Protein AF-A0A7C5P8G4-F1 (afdb_monomer_lite)

Secondary structure (DSSP, 8-state):
----------------------PPP--SSPP--EE-TT--EEBTTTTBTTTSPP-HHHHTSSTTT--HHHHHTSHHHHTTTTPPPPHHHHHH-TT-SSSGGGTS----SSS----BPPSS-SSGGG-SB-HHHHHHSSHHHHS-SSGGGT---

Sequence (153 aa):
MNRILCLITCLGLAASLAGAETKPPMGVCPPFQLKDEAGNVIDPVRGINATTPYSPKQTCGTTGCHDYNKITEGFHFQQGKGEAVPAQMAERYRWVSSPGNYGGTWCSPAPLYRQLAAKTNASARVIDMTSFEFVTATCGNCHPGGGPLEFDR

Structure (mmCIF, N/CA/C/O backbone):
data_AF-A0A7C5P8G4-F1
#
_entry.id   AF-A0A7C5P8G4-F1
#
loop_
_atom_site.group_PDB
_atom_site.id
_atom_site.type_symbol
_atom_site.label_atom_id
_atom_site.label_alt_id
_atom_site.label_comp_id
_atom_site.label_asym_id
_atom_site.label_entity_id
_atom_site.label_seq_id
_atom_site.pdbx_PDB_ins_code
_atom_site.Cartn_x
_atom_site.Cartn_y
_atom_site.Cartn_z
_atom_site.occupancy
_atom_site.B_iso_or_equiv
_atom_site.auth_seq_id
_atom_site.auth_comp_id
_atom_site.auth_asym_id
_atom_site.auth_atom_id
_atom_site.pdbx_PDB_model_num
ATOM 1 N N . MET A 1 1 ? -30.373 -10.312 88.604 1.00 41.38 1 MET A N 1
ATOM 2 C CA . MET A 1 1 ? -29.424 -10.912 87.638 1.00 41.38 1 MET A CA 1
ATOM 3 C C . MET A 1 1 ? -29.663 -10.260 86.281 1.00 41.38 1 MET A C 1
ATOM 5 O O . MET A 1 1 ? -30.574 -10.659 85.571 1.00 41.38 1 MET A O 1
ATOM 9 N N . ASN A 1 2 ? -28.914 -9.194 85.980 1.00 42.62 2 ASN A N 1
ATOM 10 C CA . ASN A 1 2 ? -29.012 -8.430 84.731 1.00 42.62 2 ASN A CA 1
ATOM 11 C C . ASN A 1 2 ? -28.325 -9.190 83.595 1.00 42.62 2 ASN A C 1
ATOM 13 O O . ASN A 1 2 ? -27.130 -9.466 83.683 1.00 42.62 2 ASN A O 1
ATOM 17 N N . ARG A 1 3 ? -29.046 -9.474 82.510 1.00 45.72 3 ARG A N 1
ATOM 18 C CA . ARG A 1 3 ? -28.449 -9.876 81.232 1.00 45.72 3 ARG A CA 1
ATOM 19 C C . ARG A 1 3 ? -28.844 -8.856 80.172 1.00 45.72 3 ARG A C 1
ATOM 21 O O . ARG A 1 3 ? -29.908 -8.944 79.575 1.00 45.72 3 ARG A O 1
ATOM 28 N N . ILE A 1 4 ? -27.979 -7.859 80.007 1.00 48.97 4 ILE A N 1
ATOM 29 C CA . ILE A 1 4 ? -28.015 -6.892 78.910 1.00 48.97 4 ILE A CA 1
ATOM 30 C C . ILE A 1 4 ? -27.544 -7.636 77.657 1.00 48.97 4 ILE A C 1
ATOM 32 O O . ILE A 1 4 ? -26.396 -8.070 77.585 1.00 48.97 4 ILE A O 1
ATOM 36 N N . LEU A 1 5 ? -28.450 -7.828 76.700 1.00 50.12 5 LEU A N 1
ATOM 37 C CA . LEU A 1 5 ? -28.153 -8.390 75.387 1.00 50.12 5 LEU A CA 1
ATOM 38 C C . LEU A 1 5 ? -27.769 -7.225 74.464 1.00 50.12 5 LEU A C 1
ATOM 40 O O . LEU A 1 5 ? -28.626 -6.462 74.029 1.00 50.12 5 LEU A O 1
ATOM 44 N N . CYS A 1 6 ? -26.472 -7.047 74.223 1.00 45.28 6 CYS A N 1
ATOM 45 C CA . CYS A 1 6 ? -25.960 -6.034 73.305 1.00 45.28 6 CYS A CA 1
ATOM 46 C C . CYS A 1 6 ? -25.983 -6.619 71.882 1.00 45.28 6 CYS A C 1
ATOM 48 O O . CYS A 1 6 ? -25.100 -7.394 71.514 1.00 45.28 6 CYS A O 1
ATOM 50 N N . LEU A 1 7 ? -27.025 -6.310 71.104 1.00 48.81 7 LEU A N 1
ATOM 51 C CA . LEU A 1 7 ? -27.077 -6.623 69.674 1.00 48.81 7 LEU A CA 1
ATOM 52 C C . LEU A 1 7 ? -26.233 -5.580 68.926 1.00 48.81 7 LEU A C 1
ATOM 54 O O . LEU A 1 7 ? -26.661 -4.446 68.729 1.00 48.81 7 LEU A O 1
ATOM 58 N N . ILE A 1 8 ? -25.021 -5.959 68.527 1.00 57.31 8 ILE A N 1
ATOM 59 C CA . ILE A 1 8 ? -24.178 -5.149 67.644 1.00 57.31 8 ILE A CA 1
ATOM 60 C C . ILE A 1 8 ? -24.614 -5.444 66.206 1.00 57.31 8 ILE A C 1
ATOM 62 O O . ILE A 1 8 ? -24.242 -6.460 65.620 1.00 57.31 8 ILE A O 1
ATOM 66 N N . THR A 1 9 ? -25.436 -4.568 65.633 1.00 56.00 9 THR A N 1
ATOM 67 C CA . THR A 1 9 ? -25.710 -4.535 64.191 1.00 56.00 9 THR A CA 1
ATOM 68 C C . THR A 1 9 ? -24.480 -4.006 63.456 1.00 56.00 9 THR A C 1
ATOM 70 O O . THR A 1 9 ? -24.290 -2.796 63.338 1.00 56.00 9 THR A O 1
ATOM 73 N N . CYS A 1 10 ? -23.639 -4.907 62.946 1.00 51.59 10 CYS A N 1
ATOM 74 C CA . CYS A 1 10 ? -22.629 -4.572 61.944 1.00 51.59 10 CYS A CA 1
ATOM 75 C C . CYS A 1 10 ? -23.319 -4.336 60.591 1.00 51.59 10 CYS A C 1
ATOM 77 O O . CYS A 1 10 ? -23.491 -5.265 59.803 1.00 51.59 10 CYS A O 1
ATOM 79 N N . LEU A 1 11 ? -23.718 -3.091 60.313 1.00 55.19 11 LEU A N 1
ATOM 80 C CA . LEU A 1 11 ? -23.992 -2.647 58.946 1.00 55.19 11 LEU A CA 1
ATOM 81 C C . LEU A 1 11 ? -22.652 -2.601 58.198 1.00 55.19 11 LEU A C 1
ATOM 83 O O . LEU A 1 11 ? -21.848 -1.690 58.387 1.00 55.19 11 LEU A O 1
ATOM 87 N N . GLY A 1 12 ? -22.395 -3.625 57.385 1.00 53.00 12 GLY A N 1
ATOM 88 C CA . GLY A 1 12 ? -21.251 -3.666 56.483 1.00 53.00 12 GLY A CA 1
ATOM 89 C C . GLY A 1 12 ? -21.363 -2.557 55.441 1.00 53.00 12 GLY A C 1
ATOM 90 O O . GLY A 1 12 ? -22.246 -2.581 54.587 1.00 53.00 12 GLY A O 1
ATOM 91 N N . LEU A 1 13 ? -20.464 -1.580 55.520 1.00 55.72 13 LEU A N 1
ATOM 92 C CA . LEU A 1 13 ? -20.284 -0.551 54.508 1.00 55.72 13 LEU A CA 1
ATOM 93 C C . LEU A 1 13 ? -19.610 -1.208 53.291 1.00 55.72 13 LEU A C 1
ATOM 95 O O . LEU A 1 13 ? -18.397 -1.413 53.276 1.00 55.72 13 LEU A O 1
ATOM 99 N N . ALA A 1 14 ? -20.396 -1.598 52.287 1.00 59.88 14 ALA A N 1
ATOM 100 C CA . ALA A 1 14 ? -19.862 -2.038 51.003 1.00 59.88 14 ALA A CA 1
ATOM 101 C C . ALA A 1 14 ? -19.261 -0.820 50.285 1.00 59.88 14 ALA A C 1
ATOM 103 O O . ALA A 1 14 ? -19.964 -0.059 49.621 1.00 59.88 14 ALA A O 1
ATOM 104 N N . ALA A 1 15 ? -17.959 -0.599 50.463 1.00 57.59 15 ALA A N 1
ATOM 105 C CA . ALA A 1 15 ? -17.220 0.379 49.682 1.00 57.59 15 ALA A CA 1
ATOM 106 C C . ALA A 1 15 ? -17.203 -0.087 48.220 1.00 57.59 15 ALA A C 1
ATOM 108 O O . ALA A 1 15 ? -16.585 -1.097 47.882 1.00 57.59 15 ALA A O 1
ATOM 109 N N . SER A 1 16 ? -17.917 0.639 47.359 1.00 59.50 16 SER A N 1
ATOM 110 C CA . SER A 1 16 ? -17.833 0.470 45.913 1.00 59.50 16 SER A CA 1
ATOM 111 C C . SER A 1 16 ? -16.413 0.827 45.476 1.00 59.50 16 SER A C 1
ATOM 113 O O . SER A 1 16 ? -16.032 1.997 45.454 1.00 59.50 16 SER A O 1
ATOM 115 N N . LEU A 1 17 ? -15.611 -0.192 45.167 1.00 56.69 17 LEU A N 1
ATOM 116 C CA . LEU A 1 17 ? -14.350 -0.045 44.449 1.00 56.69 17 LEU A CA 1
ATOM 117 C C . LEU A 1 17 ? -14.686 0.296 42.993 1.00 56.69 17 LEU A C 1
ATOM 119 O O . LEU A 1 17 ? -14.587 -0.546 42.102 1.00 56.69 17 LEU A O 1
ATOM 123 N N . ALA A 1 18 ? -15.117 1.533 42.748 1.00 60.28 18 ALA A N 1
ATOM 124 C CA . ALA A 1 18 ? -15.052 2.104 41.415 1.00 60.28 18 ALA A CA 1
ATOM 125 C C . ALA A 1 18 ? -13.562 2.210 41.072 1.00 60.28 18 ALA A C 1
ATOM 127 O O . ALA A 1 18 ? -12.863 3.106 41.547 1.00 60.28 18 ALA A O 1
ATOM 128 N N . GLY A 1 19 ? -13.057 1.219 40.333 1.00 55.31 19 GLY A N 1
ATOM 129 C CA . GLY A 1 19 ? -11.704 1.247 39.797 1.00 55.31 19 GLY A CA 1
ATOM 130 C C . GLY A 1 19 ? -11.506 2.562 39.056 1.00 55.31 19 GLY A C 1
ATOM 131 O O . GLY A 1 19 ? -12.340 2.939 38.236 1.00 55.31 19 GLY A O 1
ATOM 132 N N . ALA A 1 20 ? -10.442 3.287 39.398 1.00 58.75 20 ALA A N 1
ATOM 133 C CA . ALA A 1 20 ? -10.095 4.523 38.720 1.00 58.75 20 ALA A CA 1
ATOM 134 C C . ALA A 1 20 ? -10.020 4.249 37.212 1.00 58.75 20 ALA A C 1
ATOM 136 O O . ALA A 1 20 ? -9.242 3.393 36.788 1.00 58.75 20 ALA A O 1
ATOM 137 N N . GLU A 1 21 ? -10.831 4.951 36.412 1.00 65.38 21 GLU A N 1
ATOM 138 C CA . GLU A 1 21 ? -10.689 4.911 34.959 1.00 65.38 21 GLU A CA 1
ATOM 139 C C . GLU A 1 21 ? -9.269 5.362 34.619 1.00 65.38 21 GLU A C 1
ATOM 141 O O . GLU A 1 21 ? -8.894 6.527 34.780 1.00 65.38 21 GLU A O 1
ATOM 146 N N . THR A 1 22 ? -8.445 4.417 34.176 1.00 68.00 22 THR A N 1
ATOM 147 C CA . THR A 1 22 ? -7.114 4.721 33.674 1.00 68.00 22 THR A CA 1
ATOM 148 C C . THR A 1 22 ? -7.290 5.517 32.395 1.00 68.00 22 THR A C 1
ATOM 150 O O . THR A 1 22 ? -7.730 4.975 31.379 1.00 68.00 22 THR A O 1
ATOM 153 N N . LYS A 1 23 ? -6.966 6.810 32.442 1.00 68.00 23 LYS A N 1
ATOM 154 C CA . LYS A 1 23 ? -6.994 7.664 31.258 1.00 68.00 23 LYS A CA 1
ATOM 155 C C . LYS A 1 23 ? -6.038 7.049 30.227 1.00 68.00 23 LYS A C 1
ATOM 157 O O . LYS A 1 23 ? -4.853 6.908 30.545 1.00 68.00 23 LYS A O 1
ATOM 162 N N . PRO A 1 24 ? -6.522 6.625 29.045 1.00 67.69 24 PRO A N 1
ATOM 163 C CA . PRO A 1 24 ? -5.662 5.966 28.080 1.00 67.69 24 PRO A CA 1
ATOM 164 C C . PRO A 1 24 ? -4.537 6.927 27.678 1.00 67.69 24 PRO A C 1
ATOM 166 O O . PRO A 1 24 ? -4.773 8.141 27.610 1.00 67.69 24 PRO A O 1
ATOM 169 N N . PRO A 1 25 ? -3.314 6.420 27.444 1.00 65.56 25 PRO A N 1
ATOM 170 C CA . PRO A 1 25 ? -2.226 7.256 26.964 1.00 65.56 25 PRO A CA 1
ATOM 171 C C . PRO A 1 25 ? -2.691 7.978 25.696 1.00 65.56 25 PRO A C 1
ATOM 173 O O . PRO A 1 25 ? -3.163 7.342 24.752 1.00 65.56 25 PRO A O 1
ATOM 176 N N . MET A 1 26 ? -2.616 9.312 25.693 1.00 63.78 26 MET A N 1
ATOM 177 C CA . MET A 1 26 ? -3.009 10.082 24.517 1.00 63.78 26 MET A CA 1
ATOM 178 C C . MET A 1 26 ? -1.955 9.874 23.434 1.00 63.78 26 MET A C 1
ATOM 180 O O . MET A 1 26 ? -0.811 10.304 23.578 1.00 63.78 26 MET A O 1
ATOM 184 N N . GLY A 1 27 ? -2.344 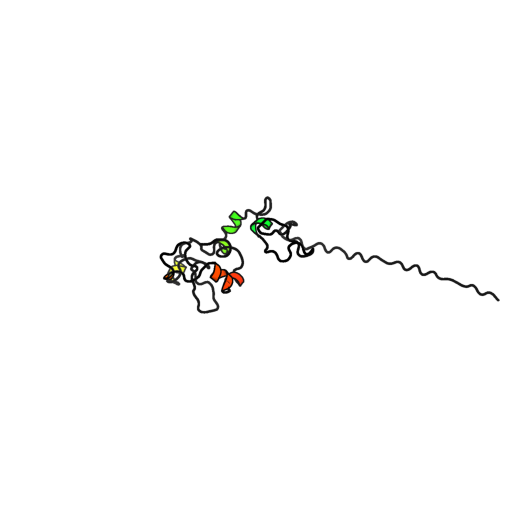9.181 22.366 1.00 72.19 27 GLY A N 1
ATOM 185 C CA . GLY A 1 27 ? -1.562 9.131 21.141 1.00 72.19 27 GLY A CA 1
ATOM 186 C C . GLY A 1 27 ? -1.559 10.483 20.425 1.00 72.19 27 GLY A C 1
ATOM 187 O O . GLY A 1 27 ? -2.220 11.435 20.831 1.00 72.19 27 GLY A O 1
ATOM 188 N N . VAL A 1 28 ? -0.828 10.552 19.313 1.00 83.81 28 VAL A N 1
ATOM 189 C CA . VAL A 1 28 ? -0.785 11.738 18.437 1.00 83.81 28 VAL A CA 1
ATOM 190 C C . VAL A 1 28 ? -2.172 12.077 17.863 1.00 83.81 28 VAL A C 1
ATOM 192 O O . VAL A 1 28 ? -2.446 13.228 17.539 1.00 83.81 28 VAL A O 1
ATOM 195 N N . CYS A 1 29 ? -3.058 11.084 17.757 1.00 83.50 29 CYS A N 1
ATOM 196 C CA . CYS A 1 29 ? -4.421 11.257 17.267 1.00 83.50 29 CYS A CA 1
ATOM 197 C C . CYS A 1 29 ? -5.406 11.517 18.423 1.00 83.50 29 CYS A C 1
ATOM 199 O O . CYS A 1 29 ? -5.297 10.865 19.468 1.00 83.50 29 CYS A O 1
ATOM 201 N N . PRO A 1 30 ? -6.413 12.393 18.237 1.00 87.75 30 PRO A N 1
ATOM 202 C CA . PRO A 1 30 ? -7.562 12.450 19.139 1.00 87.75 30 PRO A CA 1
ATOM 203 C C . PRO A 1 30 ? -8.328 11.115 19.110 1.00 87.75 30 PRO A C 1
ATOM 205 O O . PRO A 1 30 ? -8.107 10.318 18.203 1.00 87.75 30 PRO A O 1
ATOM 208 N N . PRO A 1 31 ? -9.248 10.843 20.050 1.00 87.75 31 PRO A N 1
ATOM 209 C CA . PRO A 1 31 ? -10.079 9.642 19.985 1.00 87.75 31 PRO A CA 1
ATOM 210 C C . PRO A 1 31 ? -10.835 9.530 18.650 1.00 87.75 31 PRO A C 1
ATOM 212 O O . PRO A 1 31 ? -11.476 10.486 18.216 1.00 87.75 31 PRO A O 1
ATOM 215 N N . PHE A 1 32 ? -10.792 8.354 18.021 1.00 89.88 32 PHE A N 1
ATOM 216 C CA . PHE A 1 32 ? -11.488 8.045 16.769 1.00 89.88 32 PHE A CA 1
ATOM 217 C C . PHE A 1 32 ? -12.089 6.635 16.817 1.00 89.88 32 PHE A C 1
ATOM 219 O O . PHE A 1 32 ? -11.685 5.801 17.624 1.00 89.88 32 PHE A O 1
ATOM 226 N N . GLN A 1 33 ? -13.071 6.377 15.953 1.00 92.31 33 GLN A N 1
ATOM 227 C CA . GLN A 1 33 ? -13.667 5.052 15.775 1.00 92.31 33 GLN A CA 1
ATOM 228 C C . GLN A 1 33 ? -12.980 4.338 14.614 1.00 92.31 33 GLN A C 1
ATOM 230 O O . GLN A 1 33 ? -12.820 4.932 13.545 1.00 92.31 33 GLN A O 1
ATOM 235 N N . LEU A 1 34 ? -12.607 3.071 14.808 1.00 95.25 34 LEU A N 1
ATOM 236 C CA . LEU A 1 34 ? -12.165 2.217 13.708 1.00 95.25 34 LEU A CA 1
ATOM 237 C C . LEU A 1 34 ? -13.342 1.953 12.772 1.00 95.25 34 LEU A C 1
ATOM 239 O O . LEU A 1 34 ? -14.483 1.834 13.224 1.00 95.25 34 LEU A O 1
ATOM 243 N N . LYS A 1 35 ? -13.067 1.857 11.472 1.00 96.62 35 LYS A N 1
ATOM 244 C CA . LYS A 1 35 ? -14.077 1.541 10.464 1.00 96.62 35 LYS A CA 1
ATOM 245 C C . LYS A 1 35 ? -13.609 0.456 9.511 1.00 96.62 35 LYS A C 1
ATOM 247 O O . LYS A 1 35 ? -12.411 0.344 9.245 1.00 96.62 35 LYS A O 1
ATOM 252 N N . ASP A 1 36 ? -14.558 -0.307 8.989 1.00 96.12 36 ASP A N 1
ATOM 253 C CA . ASP A 1 36 ? -14.335 -1.215 7.865 1.00 96.12 36 ASP A CA 1
ATOM 254 C C . ASP A 1 36 ? -14.323 -0.463 6.521 1.00 96.12 36 ASP A C 1
ATOM 256 O O . ASP A 1 36 ? -14.435 0.765 6.469 1.00 96.12 36 ASP A O 1
ATOM 260 N N . GLU A 1 37 ? -14.164 -1.193 5.416 1.00 93.31 37 GLU A N 1
ATOM 261 C CA . GLU A 1 37 ? -14.124 -0.624 4.062 1.00 93.31 37 GLU A CA 1
ATOM 262 C C . GLU A 1 37 ? -15.442 0.050 3.638 1.00 93.31 37 GLU A C 1
ATOM 264 O O . GLU A 1 37 ? -15.415 1.049 2.913 1.00 93.31 37 GLU A O 1
ATOM 269 N N . ALA A 1 38 ? -16.579 -0.438 4.145 1.00 96.12 38 ALA A N 1
ATOM 270 C CA . ALA A 1 38 ? -17.901 0.145 3.922 1.00 96.12 38 ALA A CA 1
ATOM 271 C C . ALA A 1 38 ? -18.188 1.348 4.844 1.00 96.12 38 ALA A C 1
ATOM 273 O O . ALA A 1 38 ? -19.199 2.031 4.676 1.00 96.12 38 ALA A O 1
ATOM 274 N N . GLY A 1 39 ? -17.296 1.635 5.796 1.00 95.56 39 GLY A N 1
ATOM 275 C CA . GLY A 1 39 ? -17.427 2.721 6.761 1.00 95.56 39 GLY A CA 1
ATOM 276 C C . GLY A 1 39 ? -18.199 2.348 8.030 1.00 95.56 39 GLY A C 1
ATOM 277 O O . GLY A 1 39 ? -18.460 3.240 8.845 1.00 95.56 39 GLY A O 1
ATOM 278 N N . ASN A 1 40 ? -18.553 1.075 8.234 1.00 97.62 40 ASN A N 1
ATOM 279 C CA . ASN A 1 40 ? -19.192 0.624 9.469 1.00 97.62 40 ASN A CA 1
ATOM 280 C C . ASN A 1 40 ? -18.188 0.651 10.620 1.00 97.62 40 ASN A C 1
ATOM 282 O O . ASN A 1 40 ? -17.014 0.332 10.445 1.00 97.62 40 ASN A O 1
ATOM 286 N N . VAL A 1 41 ? -18.663 0.994 11.816 1.00 97.69 41 VAL A N 1
ATOM 287 C CA . VAL A 1 41 ? -17.825 1.048 13.019 1.00 97.69 41 VAL A CA 1
ATOM 288 C C . VAL A 1 41 ? -17.341 -0.350 13.406 1.00 97.69 41 VAL A C 1
ATOM 290 O O . VAL A 1 41 ? -18.122 -1.301 13.420 1.00 97.69 41 VAL A O 1
ATOM 293 N N . ILE A 1 42 ? -16.066 -0.447 13.771 1.00 98.06 42 ILE A N 1
ATOM 294 C CA . ILE A 1 42 ? -15.450 -1.614 14.400 1.00 98.06 42 ILE A CA 1
ATOM 295 C C . ILE A 1 42 ? -15.145 -1.249 15.856 1.00 98.06 42 ILE A C 1
ATOM 297 O O . ILE A 1 42 ? -14.396 -0.312 16.126 1.00 98.06 42 ILE A O 1
ATOM 301 N N . ASP A 1 43 ? -15.703 -2.007 16.797 1.00 96.38 43 ASP A N 1
ATOM 302 C CA . ASP A 1 43 ? -15.413 -1.890 18.229 1.00 96.38 43 ASP A CA 1
ATOM 303 C C . ASP A 1 43 ? -15.177 -3.293 18.809 1.00 96.38 43 ASP A C 1
ATOM 305 O O . ASP A 1 43 ? -16.120 -3.962 19.247 1.00 96.38 43 ASP A O 1
ATOM 309 N N . PRO A 1 44 ? -13.915 -3.761 18.825 1.00 93.81 44 PRO A N 1
ATOM 310 C CA . PRO A 1 44 ? -13.585 -5.092 19.319 1.00 93.81 44 PRO A CA 1
ATOM 311 C C . PRO A 1 44 ? -13.833 -5.251 20.821 1.00 93.81 44 PRO A C 1
ATOM 313 O O . PRO A 1 44 ? -14.093 -6.361 21.276 1.00 93.81 44 PRO A O 1
ATOM 316 N N . VAL A 1 45 ? -13.800 -4.157 21.593 1.00 93.56 45 VAL A N 1
ATOM 317 C CA . VAL A 1 45 ? -14.042 -4.182 23.046 1.00 93.56 45 VAL A CA 1
ATOM 318 C C . VAL A 1 45 ? -15.503 -4.517 23.335 1.00 93.56 45 VAL A C 1
ATOM 320 O O . VAL A 1 45 ? -15.798 -5.240 24.285 1.00 93.56 45 VAL A O 1
ATOM 323 N N . ARG A 1 46 ? -16.420 -4.026 22.494 1.00 95.19 46 ARG A N 1
ATOM 324 C CA . ARG A 1 46 ? -17.863 -4.304 22.590 1.00 95.19 46 ARG A CA 1
ATOM 325 C C . ARG A 1 46 ? -18.340 -5.430 21.668 1.00 95.19 46 ARG A C 1
ATOM 327 O O . ARG A 1 46 ? -19.538 -5.692 21.608 1.00 95.19 46 ARG A O 1
ATOM 334 N N . GLY A 1 47 ? -17.430 -6.088 20.948 1.00 96.31 47 GLY A N 1
ATOM 335 C CA . GLY A 1 47 ? -17.753 -7.165 20.009 1.00 96.31 47 GLY A CA 1
ATOM 336 C C . GLY A 1 47 ? -18.430 -6.710 18.708 1.00 96.31 47 GLY A C 1
ATOM 337 O O . GLY A 1 47 ? -18.940 -7.546 17.966 1.00 96.31 47 GLY A O 1
ATOM 338 N N . ILE A 1 48 ? -18.443 -5.410 18.402 1.00 97.44 48 ILE A N 1
ATOM 339 C CA . ILE A 1 48 ? -19.073 -4.868 17.191 1.00 97.44 48 ILE A CA 1
ATOM 340 C C . ILE A 1 48 ? -18.103 -5.028 16.023 1.00 97.44 48 ILE A C 1
ATOM 342 O O . ILE A 1 48 ? -17.015 -4.454 16.041 1.00 97.44 48 ILE A O 1
ATOM 346 N N . ASN A 1 49 ? -18.495 -5.802 15.005 1.00 97.06 49 ASN A N 1
ATOM 347 C CA . ASN A 1 49 ? -17.689 -6.059 13.805 1.00 97.06 49 ASN A CA 1
ATOM 348 C C . ASN A 1 49 ? -16.247 -6.514 14.118 1.00 97.06 49 ASN A C 1
ATOM 350 O O . ASN A 1 49 ? -15.340 -6.280 13.326 1.00 97.06 49 ASN A O 1
ATOM 354 N N . ALA A 1 50 ? -16.025 -7.183 15.256 1.00 95.38 50 ALA A N 1
ATOM 355 C CA . ALA A 1 50 ? -14.694 -7.440 15.818 1.00 95.38 50 ALA A CA 1
ATOM 356 C C . ALA A 1 50 ? -13.776 -8.315 14.940 1.00 95.38 50 ALA A C 1
ATOM 358 O O . ALA A 1 50 ? -12.564 -8.322 15.134 1.00 95.38 50 ALA A O 1
ATOM 359 N N . THR A 1 51 ? -14.343 -9.052 13.984 1.00 95.50 51 THR A N 1
ATOM 360 C CA . THR A 1 51 ? -13.614 -9.891 13.019 1.00 95.50 51 THR A CA 1
ATOM 361 C C . THR A 1 51 ? -13.479 -9.245 11.639 1.00 95.50 51 THR A C 1
ATOM 363 O O . THR A 1 51 ? -12.902 -9.847 10.736 1.00 95.50 51 THR A O 1
ATOM 366 N N . THR A 1 52 ? -14.027 -8.044 11.451 1.00 95.88 52 THR A N 1
ATOM 367 C CA . THR A 1 52 ? -14.036 -7.356 10.156 1.00 95.88 52 THR A CA 1
ATOM 368 C C . THR A 1 52 ? -12.692 -6.664 9.922 1.00 95.88 52 THR A C 1
ATOM 370 O O . THR A 1 52 ? -12.167 -6.044 10.851 1.00 95.88 52 THR A O 1
ATOM 373 N N . PRO A 1 53 ? -12.119 -6.728 8.705 1.00 92.25 53 PRO A N 1
ATOM 374 C CA . PRO A 1 53 ? -10.902 -5.995 8.383 1.00 92.25 53 PRO A CA 1
ATOM 375 C C . PRO A 1 53 ? -11.075 -4.481 8.546 1.00 92.25 53 PRO A C 1
ATOM 377 O O . PRO A 1 53 ? -12.061 -3.894 8.103 1.00 92.25 53 PRO A O 1
ATOM 380 N N . TYR A 1 54 ? -10.080 -3.845 9.157 1.00 92.38 54 TYR A N 1
ATOM 381 C CA . TYR A 1 54 ? -10.024 -2.395 9.313 1.00 92.38 54 TYR A CA 1
ATOM 382 C C . TYR A 1 54 ? -9.631 -1.707 7.996 1.00 92.38 54 TYR A C 1
ATOM 384 O O . TYR A 1 54 ? -8.760 -2.188 7.271 1.00 92.38 54 TYR A O 1
ATOM 392 N N . SER A 1 55 ? -10.228 -0.545 7.723 1.00 92.06 55 SER A N 1
ATOM 393 C CA . SER A 1 55 ? -9.872 0.328 6.605 1.00 92.06 55 SER A CA 1
ATOM 394 C C . SER A 1 55 ? -9.114 1.573 7.089 1.00 92.06 55 SER A C 1
ATOM 396 O O . SER A 1 55 ? -9.722 2.475 7.685 1.00 92.06 55 SER A O 1
ATOM 398 N N . PRO A 1 56 ? -7.806 1.691 6.780 1.00 90.56 56 PRO A N 1
ATOM 399 C CA . PRO A 1 56 ? -7.039 2.917 7.007 1.00 90.56 56 PRO A CA 1
ATOM 400 C C . PRO A 1 56 ? -7.666 4.140 6.337 1.00 90.56 56 PRO A C 1
ATOM 402 O O . PRO A 1 56 ? -7.712 5.220 6.924 1.00 90.56 56 PRO A O 1
ATOM 405 N N . LYS A 1 57 ? -8.206 3.965 5.128 1.00 91.88 57 LYS A N 1
ATOM 406 C CA . LYS A 1 57 ? -8.831 5.039 4.355 1.00 91.88 57 LYS A CA 1
ATOM 407 C C . LYS A 1 57 ? -10.091 5.578 5.028 1.00 91.88 57 LYS A C 1
ATOM 409 O O . LYS A 1 57 ? -10.232 6.789 5.153 1.00 91.88 57 LYS A O 1
ATOM 414 N N . GLN A 1 58 ? -10.980 4.701 5.499 1.00 94.88 58 GLN A N 1
ATOM 415 C CA . GLN A 1 58 ? -12.220 5.131 6.162 1.00 94.88 58 GLN A CA 1
ATOM 416 C C . GLN A 1 58 ? -11.985 5.634 7.593 1.00 94.88 58 GLN A C 1
ATOM 418 O O . GLN A 1 58 ? -12.752 6.457 8.094 1.00 94.88 58 GLN A O 1
ATOM 423 N N . THR A 1 59 ? -10.929 5.149 8.249 1.00 93.94 59 THR A N 1
ATOM 424 C CA . THR A 1 59 ? -10.600 5.502 9.637 1.00 93.94 59 THR A CA 1
ATOM 425 C C . THR A 1 59 ? -9.754 6.774 9.712 1.00 93.94 59 THR A C 1
ATOM 427 O O . THR A 1 59 ? -10.156 7.754 10.331 1.00 93.94 59 THR A O 1
ATOM 430 N N . CYS A 1 60 ? -8.591 6.777 9.061 1.00 92.44 60 CYS A N 1
ATOM 431 C CA . CYS A 1 60 ? -7.591 7.843 9.147 1.00 92.44 60 CYS A CA 1
ATOM 432 C C . CYS A 1 60 ? -7.720 8.858 8.005 1.00 92.44 60 CYS A C 1
ATOM 434 O O . CYS A 1 60 ? -7.345 10.015 8.166 1.00 92.44 60 CYS A O 1
ATOM 436 N N . GLY A 1 61 ? -8.253 8.433 6.857 1.00 92.62 61 GLY A N 1
ATOM 437 C CA . GLY A 1 61 ? -8.479 9.275 5.679 1.00 92.62 61 GLY A CA 1
ATOM 438 C C . GLY A 1 61 ? -9.775 10.085 5.694 1.00 92.62 61 GLY A C 1
ATOM 439 O O . GLY A 1 61 ? -10.115 10.720 4.697 1.00 92.62 61 GLY A O 1
ATOM 440 N N . THR A 1 62 ? -10.529 10.040 6.795 1.00 91.69 62 THR A N 1
ATOM 441 C CA . THR A 1 62 ? -11.769 10.808 6.946 1.00 91.69 62 THR A CA 1
ATOM 442 C C . THR A 1 62 ? -11.483 12.304 7.082 1.00 91.69 62 THR A C 1
ATOM 444 O O . THR A 1 62 ? -10.407 12.725 7.517 1.00 91.69 62 THR A O 1
ATOM 447 N N . THR A 1 63 ? -12.477 13.128 6.749 1.00 88.81 63 THR A N 1
ATOM 448 C CA . THR A 1 63 ? -12.409 14.584 6.907 1.00 88.81 63 THR A CA 1
ATOM 449 C C . THR A 1 63 ? -11.962 14.964 8.321 1.00 88.81 63 THR A C 1
ATOM 451 O O . THR A 1 63 ? -12.579 14.549 9.299 1.00 88.81 63 THR A O 1
ATOM 454 N N . GLY A 1 64 ? -10.901 15.771 8.415 1.00 87.50 64 GLY A N 1
ATOM 455 C CA . GLY A 1 64 ? -10.355 16.262 9.684 1.00 87.50 64 GLY A CA 1
ATOM 456 C C . GLY A 1 64 ? -9.253 15.400 10.312 1.00 87.50 64 GLY A C 1
ATOM 457 O O . GLY A 1 64 ? -8.728 15.798 11.348 1.00 87.50 64 GLY A O 1
ATOM 458 N N . CYS A 1 65 ? -8.875 14.268 9.703 1.00 92.56 65 CYS A N 1
ATOM 459 C CA . CYS A 1 65 ? -7.778 13.420 10.184 1.00 92.56 65 CYS A CA 1
ATOM 460 C C . CYS A 1 65 ? -6.523 13.561 9.308 1.00 92.56 65 CYS A C 1
ATOM 462 O O . CYS A 1 65 ? -5.628 14.338 9.641 1.00 92.56 65 CYS A O 1
ATOM 464 N N . HIS A 1 66 ? -6.454 12.851 8.179 1.00 93.06 66 HIS A N 1
ATOM 465 C CA . HIS A 1 66 ? -5.317 12.905 7.262 1.00 93.06 66 HIS A CA 1
ATOM 466 C C . HIS A 1 66 ? -5.753 12.902 5.797 1.00 93.06 66 HIS A C 1
ATOM 468 O O . HIS A 1 66 ? -6.744 12.275 5.428 1.00 93.06 66 HIS A O 1
ATOM 474 N N . ASP A 1 67 ? -4.962 13.552 4.942 1.00 94.12 67 ASP A N 1
ATOM 475 C CA . ASP A 1 67 ? -5.076 13.370 3.497 1.00 94.12 67 ASP A CA 1
ATOM 476 C C . ASP A 1 67 ? -4.516 11.992 3.127 1.00 94.12 67 ASP A C 1
ATOM 478 O O . ASP A 1 67 ? -3.304 11.780 3.034 1.00 94.12 67 ASP A O 1
ATOM 482 N N . TYR A 1 68 ? -5.423 11.033 2.957 1.00 90.81 68 TYR A N 1
ATOM 483 C CA . TYR A 1 68 ? -5.062 9.658 2.646 1.00 90.81 68 TYR A CA 1
ATOM 484 C C . TYR A 1 68 ? -4.372 9.527 1.289 1.00 90.81 68 TYR A C 1
ATOM 486 O O . TYR A 1 68 ? -3.423 8.758 1.160 1.00 90.81 68 TYR A O 1
ATOM 494 N N . ASN A 1 69 ? -4.785 10.320 0.297 1.00 90.12 69 ASN A N 1
ATOM 495 C CA . ASN A 1 69 ? -4.137 10.301 -1.010 1.00 90.12 69 ASN A CA 1
ATOM 496 C C . ASN A 1 69 ? -2.682 10.748 -0.859 1.00 90.12 69 ASN A C 1
ATOM 498 O O . ASN A 1 69 ? -1.777 10.058 -1.331 1.00 90.12 69 ASN A O 1
ATOM 502 N N . LYS A 1 70 ? -2.441 11.814 -0.085 1.00 92.31 70 LYS A N 1
ATOM 503 C CA . LYS A 1 70 ? -1.078 12.267 0.197 1.00 92.31 70 LYS A CA 1
ATOM 504 C C . LYS A 1 70 ? -0.244 11.228 0.946 1.00 92.31 70 LYS A C 1
ATOM 506 O O . LYS A 1 70 ? 0.929 11.052 0.627 1.00 92.31 70 LYS A O 1
ATOM 511 N N . ILE A 1 71 ? -0.828 10.526 1.922 1.00 89.19 71 ILE A N 1
ATOM 512 C CA . ILE A 1 71 ? -0.150 9.424 2.629 1.00 89.19 71 ILE A CA 1
ATOM 513 C C . ILE A 1 71 ? 0.291 8.342 1.640 1.00 89.19 71 ILE A C 1
ATOM 515 O O . ILE A 1 71 ? 1.440 7.894 1.691 1.00 89.19 71 ILE A O 1
ATOM 519 N N . THR A 1 72 ? -0.598 7.951 0.724 1.00 88.12 72 THR A N 1
ATOM 520 C CA . THR A 1 72 ? -0.309 6.877 -0.231 1.00 88.12 72 THR A CA 1
ATOM 521 C C . THR A 1 72 ? 0.804 7.228 -1.215 1.00 88.12 72 THR A C 1
ATOM 523 O O . THR A 1 72 ? 1.410 6.319 -1.762 1.00 88.12 72 THR A O 1
ATOM 526 N N . GLU A 1 73 ? 1.156 8.501 -1.407 1.00 88.69 73 GLU A N 1
ATOM 527 C CA . GLU A 1 73 ? 2.310 8.909 -2.228 1.00 88.69 73 GLU A CA 1
ATOM 528 C C . GLU A 1 73 ? 3.669 8.569 -1.587 1.00 88.69 73 GLU A C 1
ATOM 530 O O . GLU A 1 73 ? 4.701 8.620 -2.255 1.00 88.69 73 GLU A O 1
ATOM 535 N N . GLY A 1 74 ? 3.705 8.235 -0.292 1.00 87.69 74 GLY A N 1
ATOM 536 C CA . GLY A 1 74 ? 4.946 7.912 0.405 1.00 87.69 74 GLY A CA 1
ATOM 537 C C . GLY A 1 74 ? 5.624 6.649 -0.136 1.00 87.69 74 GLY A C 1
ATOM 538 O O . GLY A 1 74 ? 4.964 5.691 -0.530 1.00 87.69 74 GLY A O 1
ATOM 539 N N . PHE A 1 75 ? 6.958 6.599 -0.077 1.00 82.31 75 PHE A N 1
ATOM 540 C CA . PHE A 1 75 ? 7.744 5.475 -0.607 1.00 82.31 75 PHE A CA 1
ATOM 541 C C . PHE A 1 75 ? 7.326 4.102 -0.047 1.00 82.31 75 PHE A C 1
ATOM 543 O O . PHE A 1 75 ? 7.273 3.129 -0.789 1.00 82.31 75 PHE A O 1
ATOM 550 N N . HIS A 1 76 ? 6.975 4.012 1.241 1.00 81.69 76 HIS A N 1
ATOM 551 C CA . HIS A 1 76 ? 6.513 2.756 1.850 1.00 81.69 76 HIS A CA 1
ATOM 552 C C . HIS A 1 76 ? 5.203 2.241 1.241 1.00 81.69 76 HIS A C 1
ATOM 554 O O . HIS A 1 76 ? 5.001 1.029 1.190 1.00 81.69 76 HIS A O 1
ATOM 560 N N . PHE A 1 77 ? 4.347 3.148 0.761 1.00 83.62 77 PHE A N 1
ATOM 561 C CA . PHE A 1 77 ? 3.163 2.805 -0.011 1.00 83.62 77 PHE A CA 1
ATOM 562 C C . PHE A 1 77 ? 3.542 2.546 -1.465 1.00 83.62 77 PHE A C 1
ATOM 564 O O . PHE A 1 77 ? 3.207 1.503 -1.987 1.00 83.62 77 PHE A O 1
ATOM 571 N N . GLN A 1 78 ? 4.271 3.425 -2.144 1.00 82.88 78 GLN A N 1
ATOM 572 C CA . GLN A 1 78 ? 4.509 3.236 -3.579 1.00 82.88 78 GLN A CA 1
ATOM 573 C C . GLN A 1 78 ? 5.452 2.069 -3.900 1.00 82.88 78 GLN A C 1
ATOM 575 O O . GLN A 1 78 ? 5.324 1.464 -4.959 1.00 82.88 78 GLN A O 1
ATOM 580 N N . GLN A 1 79 ? 6.362 1.701 -2.993 1.00 82.00 79 GLN A N 1
ATOM 581 C CA . GLN A 1 79 ? 7.284 0.567 -3.142 1.00 82.00 79 GLN A CA 1
ATOM 582 C C . GLN A 1 79 ? 8.035 0.576 -4.489 1.00 82.00 79 GLN A C 1
ATOM 584 O O . GLN A 1 79 ? 8.284 -0.481 -5.071 1.00 82.00 79 GLN A O 1
ATOM 589 N N . GLY A 1 80 ? 8.373 1.772 -4.988 1.00 82.81 80 GLY A N 1
ATOM 590 C CA . GLY A 1 80 ? 9.042 1.987 -6.271 1.00 82.81 80 GLY A CA 1
ATOM 591 C C . GLY A 1 80 ? 8.169 1.822 -7.516 1.00 82.81 80 GLY A C 1
ATOM 592 O O . GLY A 1 80 ? 8.696 1.747 -8.628 1.00 82.81 80 GLY A O 1
ATOM 593 N N . LYS A 1 81 ? 6.842 1.756 -7.369 1.00 80.75 81 LYS A N 1
ATOM 594 C CA . LYS A 1 81 ? 5.901 1.678 -8.490 1.00 80.75 81 LYS A CA 1
ATOM 595 C C . LYS A 1 81 ? 6.109 2.845 -9.459 1.00 80.75 81 LYS A C 1
ATOM 597 O O . LYS A 1 81 ? 5.949 4.005 -9.102 1.00 80.75 81 LYS A O 1
ATOM 602 N N . GLY A 1 82 ? 6.420 2.518 -10.713 1.00 80.19 82 GLY A N 1
ATOM 603 C CA . GLY A 1 82 ? 6.610 3.506 -11.780 1.00 80.19 82 GLY A CA 1
ATOM 604 C C . GLY A 1 82 ? 7.897 4.331 -11.674 1.00 80.19 82 GLY A C 1
ATOM 605 O O . GLY A 1 82 ? 8.123 5.196 -12.517 1.00 80.19 82 GLY A O 1
ATOM 606 N N . GLU A 1 83 ? 8.750 4.067 -10.683 1.00 86.19 83 GLU A N 1
ATOM 607 C CA . GLU A 1 83 ? 10.032 4.748 -10.531 1.00 86.19 83 GLU A CA 1
ATOM 608 C C . GLU A 1 83 ? 11.108 4.107 -11.417 1.00 86.19 83 GLU A C 1
ATOM 610 O O . GLU A 1 83 ? 11.204 2.883 -11.537 1.00 86.19 83 GLU A O 1
ATOM 615 N N . ALA A 1 84 ? 11.961 4.942 -12.013 1.00 89.31 84 ALA A N 1
ATOM 616 C CA . ALA A 1 84 ? 13.146 4.469 -12.715 1.00 89.31 84 ALA A CA 1
ATOM 617 C C . ALA A 1 84 ? 14.181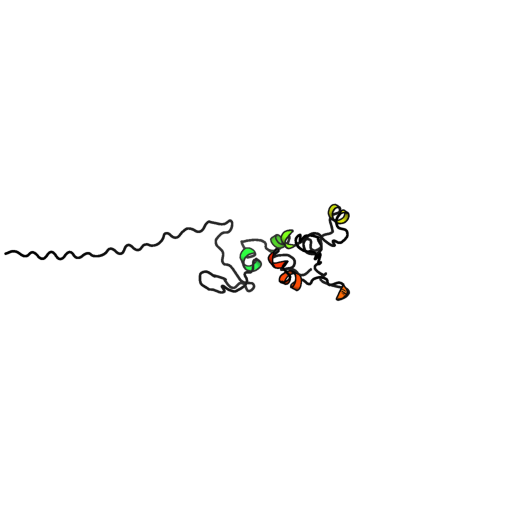 3.927 -11.719 1.00 89.31 84 ALA A C 1
ATOM 619 O O . ALA A 1 84 ? 14.356 4.463 -10.624 1.00 89.31 84 ALA A O 1
ATOM 620 N N . VAL A 1 85 ? 14.917 2.891 -12.122 1.00 90.00 85 VAL A N 1
ATOM 621 C CA . VAL A 1 85 ? 16.007 2.337 -11.311 1.00 90.00 85 VAL A CA 1
ATOM 622 C C . VAL A 1 85 ? 17.100 3.402 -11.125 1.00 90.00 85 VAL A C 1
ATOM 624 O O . VAL A 1 85 ? 17.654 3.878 -12.121 1.00 90.00 85 VAL A O 1
ATOM 627 N N . PRO A 1 86 ? 17.464 3.772 -9.881 1.00 90.69 86 PRO A N 1
ATOM 628 C CA . PRO A 1 86 ? 18.551 4.719 -9.641 1.00 90.69 86 PRO A CA 1
ATOM 629 C C . PRO A 1 86 ? 19.884 4.215 -10.210 1.00 90.69 86 PRO A C 1
ATOM 631 O O . PRO A 1 86 ? 20.181 3.026 -10.120 1.00 90.69 86 PRO A O 1
ATOM 634 N N . ALA A 1 87 ? 20.737 5.109 -10.723 1.00 93.19 87 ALA A N 1
ATOM 635 C CA . ALA A 1 87 ? 21.984 4.729 -11.406 1.00 93.19 87 ALA A CA 1
ATOM 636 C C . ALA A 1 87 ? 22.889 3.795 -10.575 1.00 93.19 87 ALA A C 1
ATOM 638 O O . ALA A 1 87 ? 23.379 2.788 -11.077 1.00 93.19 87 ALA A O 1
ATOM 639 N N . GLN A 1 88 ? 23.038 4.078 -9.278 1.00 90.44 88 GLN A N 1
ATOM 640 C CA . GLN A 1 88 ? 23.823 3.253 -8.348 1.00 90.44 88 GLN A CA 1
ATOM 641 C C . GLN A 1 88 ? 23.233 1.846 -8.159 1.00 90.44 88 GLN A C 1
ATOM 643 O O . GLN A 1 88 ? 23.961 0.879 -7.935 1.00 90.44 88 GLN A O 1
ATOM 648 N N . MET A 1 89 ? 21.904 1.726 -8.231 1.00 88.00 89 MET A N 1
ATOM 649 C CA . MET A 1 89 ? 21.202 0.448 -8.167 1.00 88.00 89 MET A CA 1
ATOM 650 C C . MET A 1 89 ? 21.352 -0.304 -9.494 1.00 88.00 89 MET A C 1
ATOM 652 O O . MET A 1 89 ? 21.641 -1.494 -9.469 1.00 88.00 89 MET A O 1
ATOM 656 N N . ALA A 1 90 ? 21.242 0.385 -10.633 1.00 89.38 90 ALA A N 1
ATOM 657 C CA . ALA A 1 90 ? 21.419 -0.203 -11.962 1.00 89.38 90 ALA A CA 1
ATOM 658 C C . ALA A 1 90 ? 22.842 -0.753 -12.181 1.00 89.38 90 ALA A C 1
ATOM 660 O O . ALA A 1 90 ? 23.009 -1.808 -12.791 1.00 89.38 90 ALA A O 1
ATOM 661 N N . GLU A 1 91 ? 23.861 -0.079 -11.637 1.00 91.12 91 GLU A N 1
ATOM 662 C CA . GLU A 1 91 ? 25.253 -0.547 -11.665 1.00 91.12 91 GLU A CA 1
ATOM 663 C C . GLU A 1 91 ? 25.430 -1.880 -10.916 1.00 91.12 91 GLU A C 1
ATOM 665 O O . GLU A 1 91 ? 26.158 -2.766 -11.367 1.00 91.12 91 GLU A O 1
ATOM 670 N N . ARG A 1 92 ? 24.744 -2.041 -9.778 1.00 87.75 92 ARG A N 1
ATOM 671 C CA . ARG A 1 92 ? 24.917 -3.185 -8.867 1.00 87.75 92 ARG A CA 1
ATOM 672 C C . ARG A 1 92 ? 23.964 -4.341 -9.150 1.00 87.75 92 ARG A C 1
ATOM 674 O O . ARG A 1 92 ? 24.332 -5.497 -8.964 1.00 87.75 92 ARG A O 1
ATOM 681 N N . TYR A 1 93 ? 22.750 -4.040 -9.596 1.00 85.62 93 TYR A N 1
ATOM 682 C CA . TYR A 1 93 ? 21.654 -4.993 -9.712 1.00 85.62 93 TYR A CA 1
ATOM 683 C C . TYR A 1 93 ? 21.074 -4.946 -11.123 1.00 85.62 93 TYR A C 1
ATOM 685 O O . TYR A 1 93 ? 20.045 -4.337 -11.385 1.00 85.62 93 TYR A O 1
ATOM 693 N N . ARG A 1 94 ? 21.728 -5.629 -12.063 1.00 82.69 94 ARG A N 1
ATOM 694 C CA . ARG A 1 94 ? 21.329 -5.601 -13.484 1.00 82.69 94 ARG A CA 1
ATOM 695 C C . ARG A 1 94 ? 19.981 -6.265 -13.789 1.00 82.69 94 ARG A C 1
ATOM 697 O O . ARG A 1 94 ? 19.523 -6.200 -14.922 1.00 82.69 94 ARG A O 1
ATOM 704 N N . TRP A 1 95 ? 19.376 -6.931 -12.809 1.00 80.12 95 TRP A N 1
ATOM 705 C CA . TRP A 1 95 ? 18.113 -7.658 -12.945 1.00 80.12 95 TRP A CA 1
ATOM 706 C C . TRP A 1 95 ? 16.897 -6.906 -12.392 1.00 80.12 95 TRP A C 1
ATOM 708 O O . TRP A 1 95 ? 15.779 -7.388 -12.563 1.00 80.12 95 TRP A O 1
ATOM 718 N N . VAL A 1 96 ? 17.075 -5.765 -11.710 1.00 85.00 96 VAL A N 1
ATOM 719 C CA . VAL A 1 96 ? 15.932 -5.027 -11.149 1.00 85.00 96 VAL A CA 1
ATOM 720 C C . VAL A 1 96 ? 15.264 -4.156 -12.202 1.00 85.00 96 VAL A C 1
ATOM 722 O O . VAL A 1 96 ? 15.929 -3.598 -13.073 1.00 85.00 96 VAL A O 1
ATOM 725 N N . SER A 1 97 ? 13.945 -4.018 -12.099 1.00 82.50 97 SER A 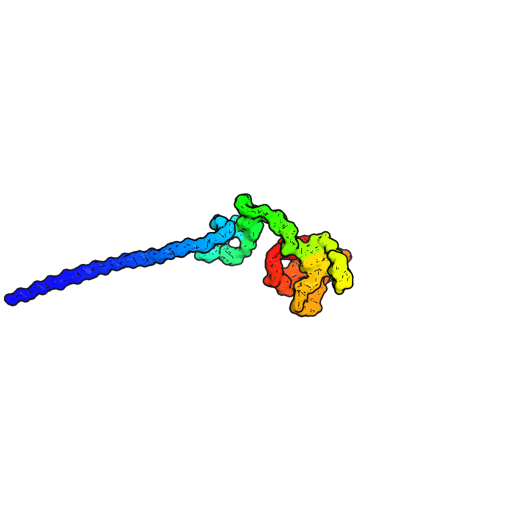N 1
ATOM 726 C CA . SER A 1 97 ? 13.140 -3.179 -12.999 1.00 82.50 97 SER A CA 1
ATOM 727 C C . SER A 1 97 ? 12.607 -1.905 -12.334 1.00 82.50 97 SER A C 1
ATOM 729 O O . SER A 1 97 ? 12.246 -0.965 -13.037 1.00 82.50 97 SER A O 1
ATOM 731 N N . SER A 1 98 ? 12.610 -1.8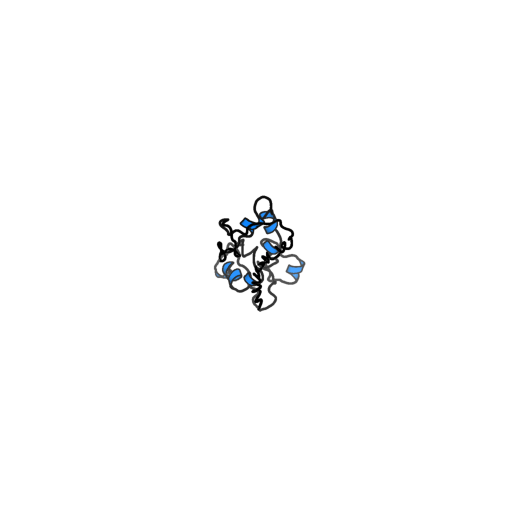42 -10.999 1.00 84.69 98 SER A N 1
ATOM 732 C CA . SER A 1 98 ? 12.257 -0.668 -10.191 1.00 84.69 98 SER A CA 1
ATOM 733 C C . SER A 1 98 ? 12.913 -0.768 -8.803 1.00 84.69 98 SER A C 1
ATOM 735 O O . SER A 1 98 ? 13.346 -1.860 -8.414 1.00 84.69 98 SER A O 1
ATOM 737 N N . PRO A 1 99 ? 12.983 0.320 -8.013 1.00 84.19 99 PRO A N 1
ATOM 738 C CA . PRO A 1 99 ? 13.246 0.193 -6.582 1.00 84.19 99 PRO A CA 1
ATOM 739 C C . PRO A 1 99 ? 12.088 -0.536 -5.863 1.00 84.19 99 PRO A C 1
ATOM 741 O O . PRO A 1 99 ? 11.014 -0.734 -6.430 1.00 84.19 99 PRO A O 1
ATOM 744 N N . GLY A 1 100 ? 12.312 -0.951 -4.611 1.00 82.88 100 GLY A N 1
ATOM 745 C CA . GLY A 1 100 ? 11.275 -1.516 -3.734 1.00 82.88 100 GLY A CA 1
ATOM 746 C C . GLY A 1 100 ? 10.731 -2.893 -4.143 1.00 82.88 100 GLY A C 1
ATOM 747 O O . GLY A 1 100 ? 11.391 -3.663 -4.839 1.00 82.88 100 GLY A O 1
ATOM 748 N N . ASN A 1 101 ? 9.531 -3.222 -3.660 1.00 80.19 101 ASN A N 1
ATOM 749 C CA . ASN A 1 101 ? 8.917 -4.550 -3.796 1.00 80.19 101 ASN A CA 1
ATOM 750 C C . ASN A 1 101 ? 8.301 -4.847 -5.179 1.00 80.19 101 ASN A C 1
ATOM 752 O O . ASN A 1 101 ? 7.980 -5.999 -5.460 1.00 80.19 101 ASN A O 1
ATOM 756 N N . TYR A 1 102 ? 8.145 -3.849 -6.056 1.00 78.81 102 TYR A N 1
ATOM 757 C CA . TYR A 1 102 ? 7.606 -4.081 -7.404 1.00 78.81 102 TYR A CA 1
ATOM 758 C C . TYR A 1 102 ? 8.614 -4.737 -8.366 1.00 78.81 102 TYR A C 1
ATOM 760 O O . TYR A 1 102 ? 8.208 -5.460 -9.274 1.00 78.81 102 TYR A O 1
ATOM 768 N N . GLY A 1 103 ? 9.918 -4.523 -8.167 1.00 78.31 103 GLY A N 1
ATOM 769 C CA . GLY A 1 103 ? 10.949 -5.019 -9.086 1.00 78.31 103 GLY A CA 1
ATOM 770 C C . GLY A 1 103 ? 12.378 -5.039 -8.537 1.00 78.31 103 GLY A C 1
ATOM 771 O O . GLY A 1 103 ? 13.299 -5.313 -9.308 1.00 78.31 103 GLY A O 1
ATOM 772 N N . GLY A 1 104 ? 12.571 -4.730 -7.249 1.00 77.38 104 GLY A N 1
ATOM 773 C CA . GLY A 1 104 ? 13.867 -4.607 -6.578 1.00 77.38 104 GLY A CA 1
ATOM 774 C C . GLY A 1 104 ? 14.318 -5.865 -5.822 1.00 77.38 104 GLY A C 1
ATOM 775 O O . GLY A 1 104 ? 13.729 -6.934 -5.921 1.00 77.38 104 GLY A O 1
ATOM 776 N N . THR A 1 105 ? 15.400 -5.749 -5.045 1.00 69.25 105 THR A N 1
ATOM 777 C CA . THR A 1 105 ? 16.122 -6.881 -4.419 1.00 69.25 105 THR A CA 1
ATOM 778 C C . THR A 1 105 ? 15.733 -7.187 -2.963 1.00 69.25 105 THR A C 1
ATOM 780 O O . THR A 1 105 ? 16.530 -7.765 -2.230 1.00 69.25 105 THR A O 1
ATOM 783 N N . TRP A 1 106 ? 14.582 -6.717 -2.481 1.00 65.50 106 TRP A N 1
ATOM 784 C CA . TRP A 1 106 ? 14.431 -6.339 -1.065 1.00 65.50 106 TRP A CA 1
ATOM 785 C C . TRP A 1 106 ? 14.023 -7.442 -0.064 1.00 65.50 106 TRP A C 1
ATOM 787 O O . TRP A 1 106 ? 13.878 -7.146 1.121 1.00 65.50 106 TRP A O 1
ATOM 797 N N . CYS A 1 107 ? 13.900 -8.709 -0.473 1.00 66.12 107 CYS A N 1
ATOM 798 C CA . CYS A 1 107 ? 13.636 -9.814 0.459 1.00 66.12 107 CYS A CA 1
ATOM 799 C C . CYS A 1 107 ? 14.928 -10.601 0.755 1.00 66.12 107 CYS A C 1
ATOM 801 O O . CYS A 1 107 ? 15.355 -11.436 -0.039 1.00 66.12 107 CYS A O 1
ATOM 803 N N . SER A 1 108 ? 15.585 -10.287 1.881 1.00 54.19 108 SER A N 1
ATOM 804 C CA . SER A 1 108 ? 16.909 -10.830 2.244 1.00 54.19 108 SER A CA 1
ATOM 805 C C . SER A 1 108 ? 16.949 -12.207 2.943 1.00 54.19 108 SER A C 1
ATOM 807 O O . SER A 1 108 ? 18.059 -12.710 3.122 1.00 54.19 108 SER A O 1
ATOM 809 N N . PRO A 1 109 ? 15.841 -12.890 3.300 1.00 56.00 109 PRO A N 1
ATOM 810 C CA . PRO A 1 109 ? 15.877 -14.333 3.500 1.00 56.00 109 PRO A CA 1
ATOM 811 C C . PRO A 1 109 ? 15.159 -15.057 2.346 1.00 56.00 109 PRO A C 1
ATOM 813 O O . PRO A 1 109 ? 13.966 -14.872 2.145 1.00 56.00 109 PRO A O 1
ATOM 816 N N . ALA A 1 110 ? 15.882 -15.962 1.679 1.00 45.88 110 ALA A N 1
ATOM 817 C CA . ALA A 1 110 ? 15.411 -16.983 0.730 1.00 45.88 110 ALA A CA 1
ATOM 818 C C . ALA A 1 110 ? 15.470 -16.634 -0.783 1.00 45.88 110 ALA A C 1
ATOM 820 O O . ALA A 1 110 ? 15.274 -15.496 -1.195 1.00 45.88 110 ALA A O 1
ATOM 821 N N . PRO A 1 111 ? 15.785 -17.626 -1.640 1.00 48.84 111 PRO A N 1
ATOM 822 C CA . PRO A 1 111 ? 16.424 -17.453 -2.952 1.00 48.84 111 PRO A CA 1
ATOM 823 C C . PRO A 1 111 ? 15.458 -17.086 -4.095 1.00 48.84 111 PRO A C 1
ATOM 825 O O . PRO A 1 111 ? 15.648 -17.507 -5.234 1.00 48.84 111 PRO A O 1
ATOM 828 N N . LEU A 1 112 ? 14.401 -16.330 -3.814 1.00 58.28 112 LEU A N 1
ATOM 829 C CA . LEU A 1 112 ? 13.327 -16.066 -4.765 1.00 58.28 112 LEU A CA 1
ATOM 830 C C . LEU A 1 112 ? 13.242 -14.564 -5.036 1.00 58.28 112 LEU A C 1
ATOM 832 O O . LEU A 1 112 ? 12.447 -13.855 -4.427 1.00 58.28 112 LEU A O 1
ATOM 836 N N . TYR A 1 113 ? 14.057 -14.085 -5.979 1.00 69.75 113 TYR A N 1
ATOM 837 C CA . TYR A 1 113 ? 13.956 -12.735 -6.550 1.00 69.75 113 TYR A CA 1
ATOM 838 C C . TYR A 1 113 ? 12.725 -12.620 -7.458 1.00 69.75 113 TYR A C 1
ATOM 840 O O . TYR A 1 113 ? 12.850 -12.280 -8.636 1.00 69.75 113 TYR A O 1
ATOM 848 N N . ARG A 1 114 ? 11.546 -12.966 -6.930 1.00 77.19 114 ARG A N 1
ATOM 849 C CA . ARG A 1 114 ? 10.312 -12.879 -7.697 1.00 77.19 114 ARG A CA 1
ATOM 850 C C . ARG A 1 114 ? 9.947 -11.425 -7.922 1.00 77.19 114 ARG A C 1
ATOM 852 O O . ARG A 1 114 ? 10.043 -10.610 -7.005 1.00 77.19 114 ARG A O 1
ATOM 859 N N . GLN A 1 115 ? 9.511 -11.107 -9.131 1.00 80.31 115 GLN A N 1
ATOM 860 C CA . GLN A 1 115 ? 9.087 -9.756 -9.488 1.00 80.31 115 GLN A CA 1
ATOM 861 C C . GLN A 1 115 ? 7.570 -9.678 -9.576 1.00 80.31 115 GLN A C 1
ATOM 863 O O . GLN A 1 115 ? 6.924 -10.527 -10.196 1.00 80.31 115 GLN A O 1
ATOM 868 N N . LEU A 1 116 ? 6.999 -8.630 -8.980 1.00 81.38 116 LEU A N 1
ATOM 869 C CA . LEU A 1 116 ? 5.587 -8.341 -9.161 1.00 81.38 116 LEU A CA 1
ATOM 870 C C . LEU A 1 116 ? 5.349 -7.988 -10.633 1.00 81.38 116 LEU A C 1
ATOM 872 O O . LEU A 1 116 ? 5.936 -7.046 -11.182 1.00 81.38 116 LEU A O 1
ATOM 876 N N . ALA A 1 117 ? 4.511 -8.788 -11.284 1.00 85.19 117 ALA A N 1
ATOM 877 C CA . ALA A 1 117 ? 4.234 -8.671 -12.702 1.00 85.19 117 ALA A CA 1
ATOM 878 C C . ALA A 1 117 ? 3.671 -7.287 -13.049 1.00 85.19 117 ALA A C 1
ATOM 880 O O . ALA A 1 117 ? 3.122 -6.573 -12.208 1.00 85.19 117 ALA A O 1
ATOM 881 N N . ALA A 1 118 ? 3.811 -6.892 -14.314 1.00 82.56 118 ALA A N 1
ATOM 882 C CA . ALA A 1 118 ? 3.168 -5.678 -14.792 1.00 82.56 118 ALA A CA 1
ATOM 883 C C . ALA A 1 118 ? 1.645 -5.782 -14.712 1.00 82.56 118 ALA A C 1
ATOM 885 O O . ALA A 1 118 ? 1.100 -6.882 -14.733 1.00 82.56 118 ALA A O 1
ATOM 886 N N . LYS A 1 119 ? 0.949 -4.638 -14.700 1.00 80.56 119 LYS A N 1
ATOM 887 C CA . LYS A 1 119 ? -0.515 -4.621 -14.841 1.00 80.56 119 LYS A CA 1
ATOM 888 C C . LYS A 1 119 ? -0.956 -5.294 -16.136 1.00 80.56 119 LYS A C 1
ATOM 890 O O . LYS A 1 119 ? -1.929 -6.035 -16.194 1.00 80.56 119 LYS A O 1
ATOM 895 N N . THR A 1 120 ? -0.21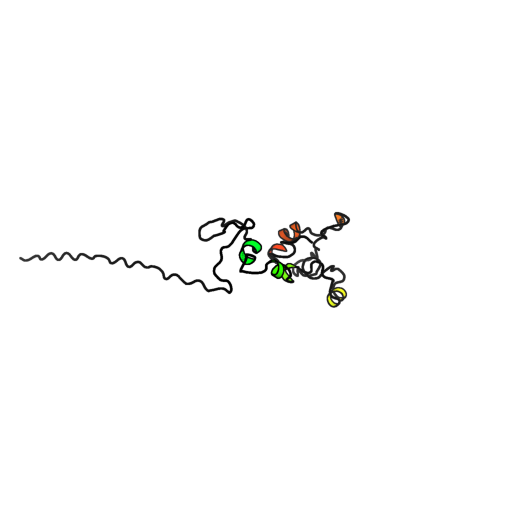7 -4.993 -17.199 1.00 86.69 120 THR A N 1
ATOM 896 C CA . THR A 1 120 ? -0.440 -5.491 -18.548 1.00 86.69 120 THR A CA 1
ATOM 897 C C . THR A 1 120 ? 0.787 -6.274 -18.985 1.00 86.69 120 THR A C 1
ATOM 899 O O . THR A 1 120 ? 1.902 -5.758 -19.026 1.00 86.69 120 THR A O 1
ATOM 902 N N . ASN A 1 121 ? 0.582 -7.550 -19.300 1.00 87.81 121 ASN A N 1
ATOM 903 C CA . ASN A 1 121 ? 1.647 -8.475 -19.667 1.00 87.81 121 ASN A CA 1
ATOM 904 C C . ASN A 1 121 ? 1.424 -8.962 -21.097 1.00 87.81 121 ASN A C 1
ATOM 906 O O . ASN A 1 121 ? 0.300 -9.280 -21.478 1.00 87.81 121 ASN A O 1
ATOM 910 N N . ALA A 1 122 ? 2.498 -9.064 -21.882 1.00 92.88 122 ALA A N 1
ATOM 911 C CA . ALA A 1 122 ? 2.421 -9.545 -23.264 1.00 92.88 122 ALA A CA 1
ATOM 912 C C . ALA A 1 122 ? 2.007 -11.027 -23.361 1.00 92.88 122 ALA A C 1
ATOM 914 O O . ALA A 1 122 ? 1.481 -11.463 -24.381 1.00 92.88 122 ALA A O 1
ATOM 915 N N . SER A 1 123 ? 2.262 -11.817 -22.313 1.00 94.06 123 SER A N 1
ATOM 916 C CA . SER A 1 123 ? 1.790 -13.198 -22.186 1.00 94.06 123 SER A CA 1
ATOM 917 C C .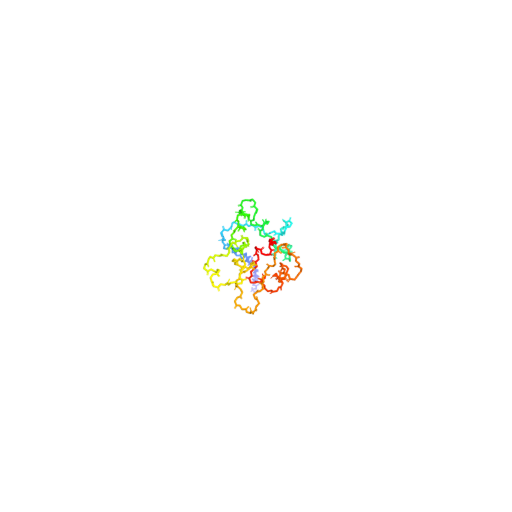 SER A 1 123 ? 1.853 -13.665 -20.730 1.00 94.06 123 SER A C 1
ATOM 919 O O . SER A 1 123 ? 2.533 -13.055 -19.908 1.00 94.06 123 SER A O 1
ATOM 921 N N . ALA A 1 124 ? 1.228 -14.801 -20.418 1.00 91.25 124 ALA A N 1
ATOM 922 C CA . ALA A 1 124 ? 1.347 -15.420 -19.096 1.00 91.25 124 ALA A CA 1
ATOM 923 C C . ALA A 1 124 ? 2.791 -15.826 -18.737 1.00 91.25 124 ALA A C 1
ATOM 925 O O . ALA A 1 124 ? 3.119 -15.936 -17.564 1.00 91.25 124 ALA A O 1
ATOM 926 N N . ARG A 1 125 ? 3.681 -16.013 -19.725 1.00 90.62 125 ARG A N 1
ATOM 927 C CA . ARG A 1 125 ? 5.076 -16.431 -19.486 1.00 90.62 125 ARG A CA 1
ATOM 928 C C . ARG A 1 125 ? 5.941 -15.357 -18.826 1.00 90.62 125 ARG A C 1
ATOM 930 O O . ARG A 1 125 ? 7.008 -15.693 -18.332 1.00 90.62 125 ARG A O 1
ATOM 937 N N . VAL A 1 126 ? 5.520 -14.091 -18.861 1.00 86.38 126 VAL A N 1
ATOM 938 C CA . VAL A 1 126 ? 6.259 -12.978 -18.234 1.00 86.38 126 VAL A CA 1
ATOM 939 C C . VAL A 1 126 ? 5.684 -12.585 -16.872 1.00 86.38 126 VAL A C 1
ATOM 941 O O . VAL A 1 126 ? 6.139 -11.619 -16.268 1.00 86.38 126 VAL A O 1
ATOM 944 N N . ILE A 1 127 ? 4.679 -13.323 -16.397 1.00 88.00 127 ILE A N 1
ATOM 945 C CA . ILE A 1 127 ? 4.110 -13.156 -15.064 1.00 88.00 127 ILE A CA 1
ATOM 946 C C . ILE A 1 127 ? 4.907 -14.056 -14.132 1.00 88.00 127 ILE A C 1
ATOM 948 O O . ILE A 1 127 ? 4.749 -15.273 -14.155 1.00 88.00 127 ILE A O 1
ATOM 952 N N . ASP A 1 128 ? 5.780 -13.446 -13.341 1.00 85.44 128 ASP A N 1
ATOM 953 C CA . ASP A 1 128 ? 6.467 -14.155 -12.272 1.00 85.44 128 ASP A CA 1
ATOM 954 C C . ASP A 1 128 ? 5.557 -14.244 -11.052 1.00 85.44 128 ASP A C 1
ATOM 956 O O . ASP A 1 128 ? 5.148 -15.342 -10.700 1.00 85.44 128 ASP A O 1
ATOM 960 N N . MET A 1 129 ? 5.165 -13.110 -10.463 1.00 86.38 129 MET A N 1
ATOM 961 C CA . MET A 1 129 ? 4.288 -13.056 -9.293 1.00 86.38 129 MET A CA 1
ATOM 962 C C . MET A 1 129 ? 3.108 -12.113 -9.526 1.00 86.38 129 MET A C 1
ATOM 964 O O . MET A 1 129 ? 3.280 -10.976 -9.963 1.00 86.38 129 MET A O 1
ATOM 968 N N . THR A 1 130 ? 1.904 -12.572 -9.210 1.00 85.12 130 THR A N 1
ATOM 969 C CA . THR A 1 130 ? 0.696 -11.736 -9.163 1.00 85.12 130 THR A CA 1
ATOM 970 C C . THR A 1 130 ? 0.593 -10.968 -7.842 1.00 85.12 130 THR A C 1
ATOM 972 O O . THR A 1 130 ? 1.182 -11.364 -6.837 1.00 85.12 130 THR A O 1
ATOM 975 N N . SER A 1 131 ? -0.216 -9.906 -7.797 1.00 82.06 131 SER A N 1
ATOM 976 C CA . SER A 1 131 ? -0.506 -9.180 -6.548 1.00 82.06 131 SER A CA 1
ATOM 977 C C . SER A 1 131 ? -1.129 -10.101 -5.489 1.00 82.06 131 SER A C 1
ATOM 979 O O . SER A 1 131 ? -0.790 -10.007 -4.315 1.00 82.06 131 SER A O 1
ATOM 981 N N . PHE A 1 132 ? -1.948 -11.078 -5.901 1.00 84.38 132 PHE A N 1
ATOM 982 C CA . PHE A 1 132 ? -2.465 -12.117 -5.004 1.00 84.38 132 PHE A CA 1
ATOM 983 C C . PHE A 1 132 ? -1.338 -12.955 -4.388 1.00 84.38 132 PHE A C 1
ATOM 985 O O . PHE A 1 132 ? -1.273 -13.099 -3.170 1.00 84.38 132 PHE A O 1
ATOM 992 N N . GLU A 1 133 ? -0.411 -13.453 -5.209 1.00 84.31 133 GLU A N 1
ATOM 993 C CA . GLU A 1 133 ? 0.732 -14.222 -4.717 1.00 84.31 133 GLU A CA 1
ATOM 994 C C . GLU A 1 133 ? 1.661 -13.389 -3.835 1.00 84.31 133 GLU A C 1
ATOM 996 O O . GLU A 1 133 ? 2.169 -13.923 -2.856 1.00 84.31 133 GLU A O 1
ATOM 1001 N N . PHE A 1 134 ? 1.850 -12.095 -4.110 1.00 82.38 134 PHE A N 1
ATOM 1002 C CA . PHE A 1 134 ? 2.595 -11.204 -3.215 1.00 82.38 134 PHE A CA 1
ATOM 1003 C C . PHE A 1 134 ? 1.984 -11.206 -1.805 1.00 82.38 134 PHE A C 1
ATOM 1005 O O . PHE A 1 134 ? 2.692 -11.338 -0.803 1.00 82.38 134 PHE A O 1
ATOM 1012 N N . VAL A 1 135 ? 0.656 -11.116 -1.713 1.00 82.06 135 VAL A N 1
ATOM 1013 C CA . VAL A 1 135 ? -0.051 -11.141 -0.427 1.00 82.06 135 VAL A CA 1
ATOM 1014 C C . VAL A 1 135 ? 0.072 -12.505 0.250 1.00 82.06 135 VAL A C 1
ATOM 1016 O O . VAL A 1 135 ? 0.394 -12.571 1.436 1.00 82.06 135 VAL A O 1
ATOM 1019 N N . THR A 1 136 ? -0.147 -13.597 -0.484 1.00 84.31 136 THR A N 1
ATOM 1020 C CA . THR A 1 136 ? -0.261 -14.939 0.109 1.00 84.31 136 THR A CA 1
ATOM 1021 C C . THR A 1 136 ? 1.071 -15.664 0.299 1.00 84.31 136 THR A C 1
ATOM 1023 O O . THR A 1 136 ? 1.166 -16.537 1.157 1.00 84.31 136 THR A O 1
ATOM 1026 N N . ALA A 1 137 ? 2.110 -15.336 -0.475 1.00 76.75 137 ALA A N 1
ATOM 1027 C CA . ALA A 1 137 ? 3.413 -16.010 -0.460 1.00 76.75 137 ALA A CA 1
ATOM 1028 C C . ALA A 1 137 ? 4.410 -15.381 0.532 1.00 76.75 137 ALA A C 1
ATOM 1030 O O . ALA A 1 137 ? 5.620 -15.426 0.316 1.00 76.75 137 ALA A O 1
ATOM 1031 N N . THR A 1 138 ? 3.919 -14.860 1.663 1.00 75.50 138 THR A N 1
ATOM 1032 C CA . THR A 1 138 ? 4.679 -14.285 2.801 1.00 75.50 138 THR A CA 1
ATOM 1033 C C . THR A 1 138 ? 5.076 -12.808 2.671 1.00 75.50 138 THR A C 1
ATOM 1035 O O . THR A 1 138 ? 5.254 -12.160 3.704 1.00 75.50 138 THR A O 1
ATOM 1038 N N . CYS A 1 139 ? 5.158 -12.219 1.468 1.00 78.56 139 CYS A N 1
ATOM 1039 C CA . CYS A 1 139 ? 5.546 -10.804 1.335 1.00 78.56 139 CYS A CA 1
ATOM 1040 C C . CYS A 1 139 ? 4.534 -9.864 2.010 1.00 78.56 139 CYS A C 1
ATOM 1042 O O . CYS A 1 139 ? 4.949 -8.942 2.710 1.00 78.56 139 CYS A O 1
ATOM 1044 N N . GLY A 1 140 ? 3.231 -10.147 1.907 1.00 78.75 140 GLY A N 1
ATOM 1045 C CA . GLY A 1 140 ? 2.178 -9.392 2.599 1.00 78.75 140 GLY A CA 1
ATOM 1046 C C . GLY A 1 140 ? 2.243 -9.442 4.134 1.00 78.75 140 GLY A C 1
ATOM 1047 O O . GLY A 1 140 ? 1.767 -8.516 4.784 1.00 78.75 140 GLY A O 1
ATOM 1048 N N . ASN A 1 141 ? 2.875 -10.462 4.730 1.00 79.88 141 ASN A N 1
ATOM 1049 C CA . ASN A 1 141 ? 3.064 -10.528 6.186 1.00 79.88 141 ASN A CA 1
ATOM 1050 C C . ASN A 1 141 ? 4.178 -9.588 6.662 1.00 79.88 141 ASN A C 1
ATOM 1052 O O . ASN A 1 141 ? 4.070 -8.998 7.735 1.00 79.88 141 ASN A O 1
ATOM 1056 N N . CYS A 1 142 ? 5.264 -9.474 5.891 1.00 77.06 142 CYS A N 1
ATOM 1057 C CA . CYS A 1 142 ? 6.406 -8.617 6.229 1.00 77.06 142 CYS A CA 1
ATOM 1058 C C . CYS A 1 142 ? 6.227 -7.176 5.738 1.00 77.06 142 CYS A C 1
ATOM 1060 O O . CYS A 1 142 ? 6.792 -6.248 6.316 1.00 77.06 142 CYS A O 1
ATOM 1062 N N . HIS A 1 143 ? 5.428 -6.989 4.691 1.00 79.12 143 HIS A N 1
ATOM 1063 C CA . HIS A 1 143 ? 5.101 -5.699 4.098 1.00 79.12 143 HIS A CA 1
ATOM 1064 C C . HIS A 1 143 ? 3.578 -5.487 4.102 1.00 79.12 143 HIS A C 1
ATOM 1066 O O . HIS A 1 143 ? 2.971 -5.404 3.032 1.00 79.12 143 HIS A O 1
ATOM 1072 N N . PRO A 1 144 ? 2.944 -5.452 5.294 1.00 71.94 144 PRO A N 1
ATOM 1073 C CA . PRO A 1 144 ? 1.506 -5.275 5.397 1.00 71.94 144 PRO A CA 1
ATOM 1074 C C . PRO A 1 144 ? 1.112 -3.835 5.052 1.00 71.94 144 PRO A C 1
ATOM 1076 O O . PRO A 1 144 ? 1.701 -2.877 5.553 1.00 71.94 144 PRO A O 1
ATOM 1079 N N . GLY A 1 145 ? 0.055 -3.695 4.255 1.00 69.69 145 GLY A N 1
ATOM 1080 C CA . GLY A 1 145 ? -0.513 -2.409 3.855 1.00 69.69 145 GLY A CA 1
ATOM 1081 C C . GLY A 1 145 ? 0.290 -1.653 2.789 1.00 69.69 145 GLY A C 1
ATOM 1082 O O . GLY A 1 145 ? 1.498 -1.819 2.638 1.00 69.69 145 GLY A O 1
ATOM 1083 N N . GLY A 1 146 ? -0.420 -0.795 2.051 1.00 70.81 146 GLY A N 1
ATOM 1084 C CA . GLY A 1 146 ? 0.132 0.022 0.972 1.00 70.81 146 GLY A CA 1
ATOM 1085 C C . GLY A 1 146 ? 0.601 -0.765 -0.257 1.00 70.81 146 GLY A C 1
ATOM 1086 O O . GLY A 1 146 ? 0.655 -1.994 -0.276 1.00 70.81 146 GLY A O 1
ATOM 1087 N N . GLY A 1 147 ? 0.926 -0.040 -1.326 1.00 74.44 147 GLY A N 1
ATOM 1088 C CA . GLY A 1 147 ? 1.592 -0.597 -2.506 1.00 74.44 147 GLY A CA 1
ATOM 1089 C C . GLY A 1 147 ? 0.855 -1.767 -3.127 1.00 74.44 147 GLY A C 1
ATOM 1090 O O . GLY A 1 147 ? -0.319 -1.594 -3.430 1.00 74.44 147 GLY A O 1
ATOM 1091 N N . PRO A 1 148 ? 1.505 -2.930 -3.323 1.00 71.19 148 PRO A N 1
ATOM 1092 C CA . PRO A 1 148 ? 0.883 -4.112 -3.928 1.00 71.19 148 PRO A CA 1
ATOM 1093 C C . PRO A 1 148 ? -0.406 -4.604 -3.251 1.00 71.19 148 PRO A C 1
ATOM 1095 O O . PRO A 1 148 ? -1.176 -5.327 -3.878 1.00 71.19 148 PRO A O 1
ATOM 1098 N N . LEU A 1 149 ? -0.635 -4.257 -1.976 1.00 77.69 149 LEU A N 1
ATOM 1099 C CA . LEU A 1 149 ? -1.818 -4.686 -1.215 1.00 77.69 149 LEU A CA 1
ATOM 1100 C C . LEU A 1 149 ? -3.033 -3.778 -1.436 1.00 77.69 149 LEU A C 1
ATOM 1102 O O . LEU A 1 149 ? -4.151 -4.178 -1.124 1.00 77.69 149 LEU A O 1
ATOM 1106 N N . GLU A 1 150 ? -2.823 -2.564 -1.941 1.00 76.31 150 GLU A N 1
ATOM 1107 C CA . GLU A 1 150 ? -3.875 -1.552 -2.108 1.00 76.31 150 GLU A CA 1
ATOM 1108 C C . GLU A 1 150 ? -4.034 -1.113 -3.564 1.00 76.31 150 GLU A C 1
ATOM 1110 O O . GLU A 1 150 ? -5.138 -0.866 -4.048 1.00 76.31 150 GLU A O 1
ATOM 1115 N N . PHE A 1 151 ? -2.922 -1.052 -4.285 1.00 72.38 151 PHE A N 1
ATOM 1116 C CA . PHE A 1 151 ? -2.870 -0.701 -5.685 1.00 72.38 151 PHE A CA 1
ATOM 1117 C C . PHE A 1 151 ? -2.265 -1.863 -6.449 1.00 72.38 151 PHE A C 1
ATOM 1119 O O . PHE A 1 151 ? -1.159 -2.306 -6.158 1.00 72.38 151 PHE A O 1
ATOM 1126 N N . ASP A 1 152 ? -2.959 -2.307 -7.488 1.00 65.81 152 ASP A N 1
ATOM 1127 C CA . ASP A 1 152 ? -2.304 -3.106 -8.513 1.00 65.81 152 ASP A CA 1
ATOM 1128 C C . ASP A 1 152 ? -1.300 -2.233 -9.286 1.00 65.81 152 ASP A C 1
ATOM 1130 O O . ASP A 1 152 ? -1.450 -0.999 -9.310 1.00 65.81 152 ASP A O 1
ATOM 1134 N N . ARG A 1 153 ? -0.292 -2.844 -9.919 1.00 67.94 153 ARG A N 1
ATOM 1135 C CA . ARG A 1 153 ? 0.677 -2.130 -10.772 1.00 67.94 153 ARG A CA 1
ATOM 1136 C C . ARG A 1 153 ? -0.021 -1.303 -11.853 1.00 67.94 153 ARG A C 1
ATOM 1138 O O . ARG A 1 153 ? -1.179 -1.601 -12.218 1.00 67.94 153 ARG A O 1
#

Radius of gyration: 28.39 Å; chains: 1; bounding box: 55×34×111 Å

pLDDT: mean 79.6, std 14.46, range [41.38, 98.06]

Foldseek 3Di:
DDDDDDDDPPPDDPPPCPPPPDDPPDDPDDDWFWAAPVLDGADCVVPRCVVGDTDCCSTQVDPPHDVVVVVLPDCLQAQFPPHQQDPVQCVVPVQFGGHGQQGDDPDPPDDDSFHAAAPDDPDPVRHRDHLVCCCVVCVCVVSPDHHSVPDRD